Protein AF-G1UZX2-F1 (afdb_monomer)

Mean predicted aligned error: 2.8 Å

Nearest PDB structures (foldseek):
  3m1u-assembly1_A  TM=9.785E-01  e=1.182E-21  Nitratidesulfovibrio vulgaris str. Hildenborough
  3m1u-assembly1_B  TM=9.746E-01  e=3.487E-21  Nitratidesulfovibrio vulgaris str. Hildenborough
  6sqx-assembly2_B  TM=8.573E-01  e=2.284E-12  Photobacterium damselae subsp. piscicida
  6biq-assembly4_C  TM=6.825E-01  e=6.467E-03  Trichomonas vaginalis
  6biq-assembly5_D  TM=5.823E-01  e=1.222E-02  Trichomonas vaginalis

pLDDT: mean 96.1, std 5.42, range [56.53, 98.94]

Foldseek 3Di:
DDLVLLVVLLVVFFFFFADVVCNPVTHAFQRSVQVSCVVVVQHADRDQVRRCVVADKDFCPPPDLVRLFVCCQPVNDAQFKWWDFVPHIWGFHHDDPRFTKTWGQDQFFWFDPPPDIDGDGPRGIDIDTQFPCPPPPRHDPCRGNSVGTGIMGGRDDD

Secondary structure (DSSP, 8-state):
--HHHHHHHHHHHTTPBB-GGGGGG-B-HHHHHHHHHGGGT----SSHHHHHTSSEEEE-TT--HHHHHHHHHHH--TTSEEEEETTEEEEEEEEETTEEEEEEEEEEEEEE-SSSEEEEEEEEEEEEES-TTTTSTT--GGGSHHHH--EEEE----

Sequence (158 aa):
MTARAAAEIGNRMMGQPYGWGGYLFNRDCSLAMRDLFVPFGVWLPRNSSAQAKAWQFISFVKASPSGKESIIKDEGVPFATLLWLRG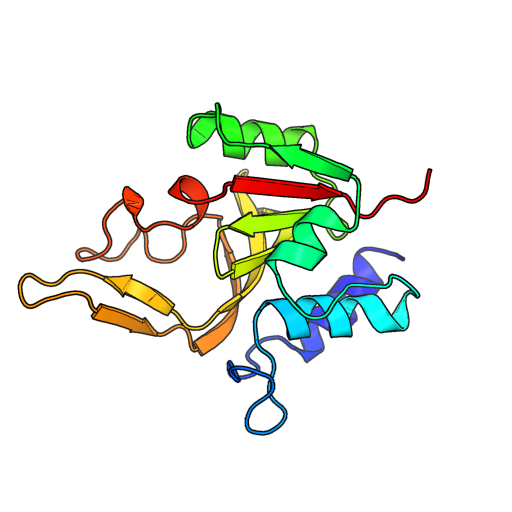HITLYIGTYKGEPVMFHNVWGVRTNDGNGEGRHIIGRAVVTSLQPGAELPNVRRENLILSRLQGMSILRYE

Structure (mmCIF, N/CA/C/O backbone):
data_AF-G1UZX2-F1
#
_entry.id   AF-G1UZX2-F1
#
loop_
_atom_site.group_PDB
_atom_site.id
_atom_site.type_symbol
_atom_site.label_atom_id
_atom_site.label_alt_id
_atom_site.label_comp_id
_atom_site.label_asym_id
_atom_site.label_entity_id
_atom_site.label_seq_id
_atom_site.pdbx_PDB_ins_code
_atom_site.Cartn_x
_atom_site.Cartn_y
_atom_site.Cartn_z
_atom_site.occupancy
_atom_site.B_iso_or_equiv
_atom_site.auth_seq_id
_atom_site.auth_comp_id
_atom_site.auth_asym_id
_atom_site.auth_atom_id
_atom_site.pdbx_PDB_model_num
ATOM 1 N N . MET A 1 1 ? -15.169 -13.720 0.623 1.00 87.62 1 MET A N 1
ATOM 2 C CA . MET A 1 1 ? -13.691 -13.625 0.553 1.00 87.62 1 MET A CA 1
ATOM 3 C C . MET A 1 1 ? -13.107 -14.003 1.907 1.00 87.62 1 MET A C 1
ATOM 5 O O . MET A 1 1 ? -13.618 -13.516 2.905 1.00 87.62 1 MET A O 1
ATOM 9 N N . THR A 1 2 ? -12.085 -14.862 1.968 1.00 94.31 2 THR A N 1
ATOM 10 C CA . THR A 1 2 ? -11.387 -15.206 3.226 1.00 94.31 2 THR A CA 1
ATOM 11 C C . THR A 1 2 ? -9.943 -14.710 3.187 1.00 94.31 2 THR A C 1
ATOM 13 O O . THR A 1 2 ? -9.351 -14.619 2.111 1.00 94.31 2 THR A O 1
ATOM 16 N N . ALA A 1 3 ? -9.353 -14.434 4.356 1.00 94.94 3 ALA A N 1
ATOM 17 C CA . ALA A 1 3 ? -7.953 -14.012 4.457 1.00 94.94 3 ALA A CA 1
ATOM 18 C C . ALA A 1 3 ? -6.987 -15.044 3.845 1.00 94.94 3 ALA A C 1
ATOM 20 O O . ALA A 1 3 ? -6.060 -14.674 3.132 1.00 94.94 3 ALA A O 1
ATOM 21 N N . ARG A 1 4 ? -7.245 -16.346 4.053 1.00 97.06 4 ARG A N 1
ATOM 22 C CA . ARG A 1 4 ? -6.453 -17.436 3.461 1.00 97.06 4 ARG A CA 1
ATOM 23 C C . ARG A 1 4 ? -6.459 -17.377 1.932 1.00 97.06 4 ARG A C 1
ATOM 25 O O . ARG A 1 4 ? -5.393 -17.387 1.332 1.00 97.06 4 ARG A O 1
ATOM 32 N N . ALA A 1 5 ? -7.636 -17.271 1.314 1.00 97.44 5 ALA A N 1
ATOM 33 C CA . ALA A 1 5 ? -7.739 -17.232 -0.143 1.00 97.44 5 ALA A CA 1
ATOM 34 C C . ALA A 1 5 ? -7.078 -15.970 -0.727 1.00 97.44 5 ALA A C 1
ATOM 36 O O . ALA A 1 5 ? -6.377 -16.040 -1.735 1.00 97.44 5 ALA A O 1
ATOM 37 N N . ALA A 1 6 ? -7.245 -14.814 -0.074 1.00 97.06 6 ALA A N 1
ATOM 38 C CA . ALA A 1 6 ? -6.573 -13.580 -0.482 1.00 97.06 6 ALA A CA 1
ATOM 39 C C . ALA A 1 6 ? -5.041 -13.693 -0.361 1.00 97.06 6 ALA A C 1
ATOM 41 O O . ALA A 1 6 ? -4.318 -13.257 -1.257 1.00 97.06 6 ALA A O 1
ATOM 42 N N . ALA A 1 7 ? -4.542 -14.331 0.703 1.00 97.62 7 ALA A N 1
ATOM 43 C CA . ALA A 1 7 ? -3.118 -14.601 0.885 1.00 97.62 7 ALA A CA 1
ATOM 44 C C . ALA A 1 7 ? -2.563 -15.566 -0.175 1.00 97.62 7 ALA A C 1
ATOM 46 O O . ALA A 1 7 ? -1.467 -15.341 -0.677 1.00 97.62 7 ALA A O 1
ATOM 47 N N . GLU A 1 8 ? -3.307 -16.605 -0.564 1.00 98.12 8 GLU A N 1
ATOM 48 C CA . GLU A 1 8 ? -2.895 -17.531 -1.629 1.00 98.12 8 GLU A CA 1
ATOM 49 C C . GLU A 1 8 ? -2.689 -16.811 -2.968 1.00 98.12 8 GLU A C 1
ATOM 51 O O . GLU A 1 8 ? -1.676 -17.033 -3.632 1.00 98.12 8 GLU A O 1
ATOM 56 N N . ILE A 1 9 ? -3.589 -15.892 -3.331 1.00 97.81 9 ILE A N 1
ATOM 57 C CA . ILE A 1 9 ? -3.438 -15.051 -4.528 1.00 97.81 9 ILE A CA 1
ATOM 58 C C . ILE A 1 9 ? -2.264 -14.079 -4.367 1.00 97.81 9 ILE A C 1
ATOM 60 O O . ILE A 1 9 ? -1.410 -13.991 -5.252 1.00 97.81 9 ILE A O 1
ATOM 64 N N . GLY A 1 10 ? -2.180 -13.377 -3.233 1.00 98.06 10 GLY A N 1
ATOM 65 C CA . GLY A 1 10 ? -1.089 -12.441 -2.946 1.00 98.06 10 GLY A CA 1
ATOM 66 C C . GLY A 1 10 ? 0.292 -13.104 -2.997 1.00 98.06 10 GLY A C 1
ATOM 67 O O . GLY A 1 10 ? 1.231 -12.538 -3.555 1.00 98.06 10 GLY A O 1
ATOM 68 N N . ASN A 1 11 ? 0.408 -14.346 -2.519 1.00 98.50 11 ASN A N 1
ATOM 69 C CA . ASN A 1 11 ? 1.640 -15.133 -2.575 1.00 98.50 11 ASN A CA 1
ATOM 70 C C . ASN A 1 11 ? 2.089 -15.422 -4.012 1.00 98.50 11 ASN A C 1
ATOM 72 O O . ASN A 1 11 ? 3.288 -15.440 -4.276 1.00 98.50 11 ASN A O 1
ATOM 76 N N . ARG A 1 12 ? 1.157 -15.591 -4.960 1.00 98.25 12 ARG A N 1
ATOM 77 C CA . ARG A 1 12 ? 1.493 -15.740 -6.390 1.00 98.25 12 ARG A CA 1
ATOM 78 C C . ARG A 1 12 ? 2.010 -14.447 -7.017 1.00 98.25 12 ARG A C 1
ATOM 80 O O . ARG A 1 12 ? 2.693 -14.505 -8.034 1.00 98.25 12 ARG A O 1
ATOM 87 N N . MET A 1 13 ? 1.684 -13.296 -6.433 1.00 98.44 13 MET A N 1
ATOM 88 C CA . MET A 1 13 ? 2.184 -11.992 -6.872 1.00 98.44 13 MET A CA 1
ATOM 89 C C . MET A 1 13 ? 3.499 -11.607 -6.190 1.00 98.44 13 MET A C 1
ATOM 91 O O . MET A 1 13 ? 4.186 -10.719 -6.685 1.00 98.44 13 MET A O 1
ATOM 95 N N . MET A 1 14 ? 3.844 -12.227 -5.058 1.00 98.69 14 MET A N 1
ATOM 96 C CA . MET A 1 14 ? 5.004 -11.851 -4.250 1.00 98.69 14 MET A CA 1
ATOM 97 C C . MET A 1 14 ? 6.297 -11.870 -5.071 1.00 98.69 14 MET A C 1
ATOM 99 O O . MET A 1 14 ? 6.571 -12.821 -5.797 1.00 98.69 14 MET A O 1
ATOM 103 N N . GLY A 1 15 ? 7.096 -10.808 -4.967 1.00 98.56 15 GLY A N 1
ATOM 104 C CA . GLY A 1 15 ? 8.333 -10.662 -5.732 1.00 98.56 15 GLY A CA 1
ATOM 105 C C . GLY A 1 15 ? 8.155 -10.291 -7.209 1.00 98.56 15 GLY A C 1
ATOM 106 O O . GLY A 1 15 ? 9.157 -9.971 -7.846 1.00 98.56 15 GLY A O 1
ATOM 107 N N . GLN A 1 16 ? 6.928 -10.258 -7.751 1.00 98.44 16 GLN A N 1
ATOM 108 C CA . GLN A 1 16 ? 6.684 -9.801 -9.123 1.00 98.44 16 GLN A CA 1
ATOM 109 C C . GLN A 1 16 ? 7.233 -8.376 -9.309 1.00 98.44 16 GLN A C 1
ATOM 111 O O . GLN A 1 16 ? 6.915 -7.512 -8.482 1.00 98.44 16 GLN A O 1
ATOM 116 N N . PRO A 1 17 ? 7.998 -8.102 -10.383 1.00 98.69 17 PRO A N 1
ATOM 117 C CA . PRO A 1 17 ? 8.507 -6.767 -10.662 1.00 98.69 17 PRO A CA 1
ATOM 118 C C . PRO A 1 17 ? 7.405 -5.706 -10.743 1.00 98.69 17 PRO A C 1
ATOM 120 O O . PRO A 1 17 ? 6.260 -5.974 -11.120 1.00 98.69 17 PRO A O 1
ATOM 123 N N . TYR A 1 18 ? 7.759 -4.474 -10.399 1.00 98.75 18 TYR A N 1
ATOM 124 C CA . TYR A 1 18 ? 6.890 -3.320 -10.587 1.00 98.75 18 TYR A CA 1
ATOM 125 C C . TYR A 1 18 ? 6.835 -2.946 -12.073 1.00 98.75 18 TYR A C 1
ATOM 127 O O . TYR A 1 18 ? 7.868 -2.695 -12.693 1.00 98.75 18 TYR A O 1
ATOM 135 N N . GLY A 1 19 ? 5.629 -2.855 -12.638 1.00 98.56 19 GLY A N 1
ATOM 136 C CA . GLY A 1 19 ? 5.394 -2.410 -14.014 1.00 98.56 19 GLY A CA 1
ATOM 137 C C . GLY A 1 19 ? 4.449 -1.222 -14.061 1.00 98.56 19 GLY A C 1
ATOM 138 O O . GLY A 1 19 ? 3.241 -1.392 -13.903 1.00 98.56 19 GLY A O 1
ATOM 139 N N . TRP A 1 20 ? 4.978 -0.021 -14.309 1.00 98.38 20 TRP A N 1
ATOM 140 C CA . TRP A 1 20 ? 4.161 1.191 -14.428 1.00 98.38 20 TRP A CA 1
ATOM 141 C C . TRP A 1 20 ? 3.079 1.016 -15.497 1.00 98.38 20 TRP A C 1
ATOM 143 O O . TRP A 1 20 ? 3.382 0.671 -16.637 1.00 98.38 20 TRP A O 1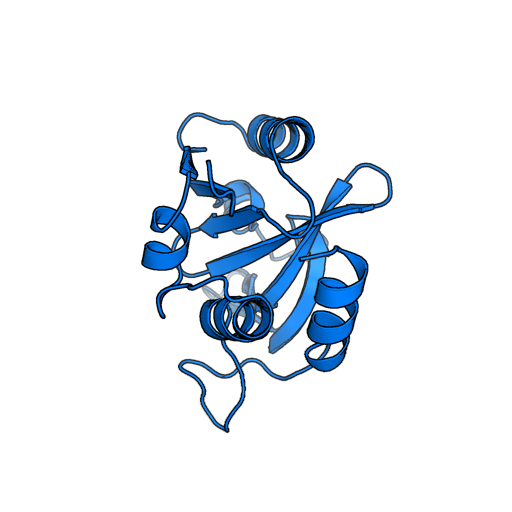
ATOM 153 N N . GLY A 1 21 ? 1.810 1.218 -15.136 1.00 97.94 21 GLY A N 1
ATOM 154 C CA . GLY A 1 21 ? 0.706 1.091 -16.087 1.00 97.94 21 GLY A CA 1
ATOM 155 C C . GLY A 1 21 ? 0.417 -0.342 -16.552 1.00 97.94 21 GLY A C 1
ATOM 156 O O . GLY A 1 21 ? -0.501 -0.522 -17.345 1.00 97.94 21 GLY A O 1
ATOM 157 N N . GLY A 1 22 ? 1.128 -1.354 -16.047 1.00 97.75 22 GLY A N 1
ATOM 158 C CA . GLY A 1 22 ? 1.076 -2.724 -16.569 1.00 97.75 22 GLY A CA 1
ATOM 159 C C . GLY A 1 22 ? 2.210 -3.076 -17.541 1.00 97.75 22 GLY A C 1
ATOM 160 O O . GLY A 1 22 ? 2.120 -4.074 -18.255 1.00 97.75 22 GLY A O 1
ATOM 161 N N . TYR A 1 23 ? 3.265 -2.253 -17.608 1.00 97.69 23 TYR A N 1
ATOM 162 C CA . TYR A 1 23 ? 4.403 -2.472 -18.505 1.00 97.69 23 TYR A CA 1
ATOM 163 C C . TYR A 1 23 ? 5.011 -3.876 -18.343 1.00 97.69 23 TYR A C 1
ATOM 165 O O . TYR A 1 23 ? 5.195 -4.352 -17.222 1.00 97.69 23 TYR A O 1
ATOM 173 N N . LEU A 1 24 ? 5.321 -4.533 -19.469 1.00 96.94 24 LEU A N 1
ATOM 174 C CA . LEU A 1 24 ? 5.801 -5.924 -19.538 1.00 96.94 24 LEU A CA 1
ATOM 175 C C . LEU A 1 24 ? 4.885 -6.940 -18.835 1.00 96.94 24 LEU A C 1
ATOM 177 O O . LEU A 1 24 ? 5.369 -7.910 -18.259 1.00 96.94 24 LEU A O 1
ATOM 181 N N . PHE A 1 25 ? 3.568 -6.705 -18.849 1.00 96.94 25 PHE A N 1
ATOM 182 C CA . PHE A 1 25 ? 2.571 -7.547 -18.171 1.00 96.94 25 PHE A CA 1
ATOM 183 C C . PHE A 1 25 ? 2.800 -7.686 -16.655 1.00 96.94 25 PHE A C 1
ATOM 185 O O . PHE A 1 25 ? 2.262 -8.584 -16.003 1.00 96.94 25 PHE A O 1
ATOM 192 N N . ASN A 1 26 ? 3.589 -6.779 -16.077 1.00 98.31 26 ASN A N 1
ATOM 193 C CA . ASN A 1 26 ? 3.751 -6.656 -14.638 1.00 98.31 26 ASN A CA 1
ATOM 194 C C . ASN A 1 26 ? 2.621 -5.813 -14.044 1.00 98.31 26 ASN A C 1
ATOM 196 O O . ASN A 1 26 ? 1.692 -5.399 -14.735 1.00 98.31 26 ASN A O 1
ATOM 200 N N . ARG A 1 27 ? 2.682 -5.558 -12.737 1.00 98.69 27 ARG A N 1
ATOM 201 C CA . ARG A 1 27 ? 1.664 -4.774 -12.032 1.00 98.69 27 ARG A CA 1
ATOM 202 C C . ARG A 1 27 ? 2.268 -3.531 -11.405 1.00 98.69 27 ARG A C 1
ATOM 204 O O . ARG A 1 27 ? 3.377 -3.568 -10.883 1.00 98.69 27 ARG A O 1
ATOM 211 N N . ASP A 1 28 ? 1.516 -2.439 -11.430 1.00 98.81 28 ASP A N 1
ATOM 212 C CA . ASP A 1 28 ? 1.737 -1.323 -10.513 1.00 98.81 28 ASP A CA 1
ATOM 213 C C . ASP A 1 28 ? 0.924 -1.520 -9.228 1.00 98.81 28 ASP A C 1
ATOM 215 O O . ASP A 1 28 ? 0.210 -2.512 -9.068 1.00 98.81 28 ASP A O 1
ATOM 219 N N . CYS A 1 29 ? 1.023 -0.563 -8.305 1.00 98.81 29 CYS A N 1
ATOM 220 C CA . CYS A 1 29 ? 0.344 -0.616 -7.012 1.00 98.81 29 CYS A CA 1
ATOM 221 C C . CYS A 1 29 ? -1.165 -0.886 -7.130 1.00 98.81 29 CYS A C 1
ATOM 223 O O . CYS A 1 29 ? -1.686 -1.801 -6.500 1.00 98.81 29 CYS A O 1
ATOM 225 N N . SER A 1 30 ? -1.860 -0.125 -7.973 1.00 98.81 30 SER A N 1
ATOM 226 C CA . SER A 1 30 ? -3.311 -0.207 -8.141 1.00 98.81 30 SER A CA 1
ATOM 227 C C . SER A 1 30 ? -3.751 -1.409 -8.972 1.00 98.81 30 SER A C 1
ATOM 229 O O . SER A 1 30 ? -4.794 -1.993 -8.675 1.00 98.81 30 SER A O 1
ATOM 231 N N . LEU A 1 31 ? -2.969 -1.816 -9.976 1.00 98.69 31 LEU A N 1
ATOM 232 C CA . LEU A 1 31 ? -3.264 -3.024 -10.745 1.00 98.69 31 LEU A CA 1
ATOM 233 C C . LEU A 1 31 ? -3.077 -4.288 -9.892 1.00 98.69 31 LEU A C 1
ATOM 235 O O . LEU A 1 31 ? -3.886 -5.202 -9.999 1.00 98.69 31 LEU A O 1
ATOM 239 N N . ALA A 1 32 ? -2.090 -4.307 -8.987 1.00 98.75 32 ALA A N 1
ATOM 240 C CA . ALA A 1 32 ? -1.931 -5.376 -7.999 1.00 98.75 32 ALA A CA 1
ATOM 241 C C . ALA A 1 32 ? -3.164 -5.516 -7.100 1.00 98.75 32 ALA A C 1
ATOM 243 O O . ALA A 1 32 ? -3.647 -6.628 -6.917 1.00 98.75 32 ALA A O 1
ATOM 244 N N . MET A 1 33 ? -3.713 -4.407 -6.590 1.00 98.69 33 MET A N 1
ATOM 245 C CA . MET A 1 33 ? -4.944 -4.465 -5.792 1.00 98.69 33 MET A CA 1
ATOM 246 C C . MET A 1 33 ? -6.120 -4.956 -6.635 1.00 98.69 33 MET A C 1
ATOM 248 O O . MET A 1 33 ? -6.807 -5.894 -6.247 1.00 98.69 33 MET A O 1
ATOM 252 N N . ARG A 1 34 ? -6.330 -4.365 -7.817 1.00 98.44 34 ARG A N 1
ATOM 253 C CA . ARG A 1 34 ? -7.445 -4.739 -8.694 1.00 98.44 34 ARG A CA 1
ATOM 254 C C . ARG A 1 34 ? -7.431 -6.233 -9.019 1.00 98.44 34 ARG A C 1
ATOM 256 O O . ARG A 1 34 ? -8.433 -6.899 -8.790 1.00 98.44 34 ARG A O 1
ATOM 263 N N . ASP A 1 35 ? -6.308 -6.762 -9.494 1.00 98.50 35 ASP A N 1
ATOM 264 C CA . ASP A 1 35 ? -6.205 -8.171 -9.888 1.00 98.50 35 ASP A CA 1
ATOM 265 C C . ASP A 1 35 ? -6.305 -9.130 -8.696 1.00 98.50 35 ASP A C 1
ATOM 267 O O . ASP A 1 35 ? -6.817 -10.236 -8.854 1.00 98.50 35 ASP A O 1
ATOM 271 N N . LEU A 1 36 ? -5.849 -8.721 -7.505 1.00 98.50 36 LEU A N 1
ATOM 272 C CA . LEU A 1 36 ? -5.973 -9.530 -6.290 1.00 98.50 36 LEU A CA 1
ATOM 273 C C . LEU A 1 36 ? -7.443 -9.723 -5.902 1.00 98.50 36 LEU A C 1
ATOM 275 O O . LEU A 1 36 ? -7.822 -10.804 -5.457 1.00 98.50 36 LEU A O 1
ATOM 279 N N . PHE A 1 37 ? -8.269 -8.691 -6.092 1.00 97.88 37 PHE A N 1
ATOM 280 C CA . PHE A 1 37 ? -9.674 -8.685 -5.682 1.00 97.88 37 PHE A CA 1
ATOM 281 C C . PHE A 1 37 ? -10.655 -9.222 -6.739 1.00 97.88 37 PHE A C 1
ATOM 283 O O . PHE A 1 37 ? -11.748 -9.667 -6.377 1.00 97.88 37 PHE A O 1
ATOM 290 N N . VAL A 1 38 ? -10.263 -9.258 -8.020 1.00 96.88 38 VAL A N 1
ATOM 291 C CA . VAL A 1 38 ? -11.099 -9.763 -9.129 1.00 96.88 38 VAL A CA 1
ATOM 292 C C . VAL A 1 38 ? -11.676 -11.166 -8.867 1.00 96.88 38 VAL A C 1
ATOM 294 O O . VAL A 1 38 ? -12.889 -11.320 -9.023 1.00 96.88 38 VAL A O 1
ATOM 297 N N . PRO A 1 39 ? -10.902 -12.177 -8.415 1.00 96.81 39 PRO A N 1
ATOM 298 C CA . PRO A 1 39 ? -11.433 -13.527 -8.185 1.00 96.81 39 PRO A CA 1
ATOM 299 C C . PRO A 1 39 ? -12.492 -13.615 -7.080 1.00 96.81 39 PRO A C 1
ATOM 301 O O . PRO A 1 39 ? -13.201 -14.613 -6.986 1.00 96.81 39 PRO A O 1
ATOM 304 N N . PHE A 1 40 ? -12.619 -12.580 -6.247 1.00 95.88 40 PHE A N 1
ATOM 305 C CA . PHE A 1 40 ? -13.620 -12.503 -5.183 1.00 95.88 40 PHE A CA 1
ATOM 306 C C . PHE A 1 40 ? -14.861 -11.696 -5.572 1.00 95.88 40 PHE A C 1
ATOM 308 O O . PHE A 1 40 ? -15.717 -11.472 -4.718 1.00 95.88 40 PHE A O 1
ATOM 315 N N . GLY A 1 41 ? -14.952 -11.223 -6.820 1.00 95.50 41 GLY A N 1
ATOM 316 C CA . GLY A 1 41 ? -16.051 -10.366 -7.270 1.00 95.50 41 GLY A CA 1
ATOM 317 C C . GLY A 1 41 ? -16.036 -8.967 -6.644 1.00 95.50 41 GLY A C 1
ATOM 318 O O . GLY A 1 41 ? -17.048 -8.272 -6.671 1.00 95.50 41 GLY A O 1
ATOM 319 N N . VAL A 1 42 ? -14.908 -8.539 -6.067 1.00 96.00 42 VAL A N 1
ATOM 320 C CA . VAL A 1 42 ? -14.752 -7.191 -5.508 1.00 96.00 42 VAL A CA 1
ATOM 321 C C . VAL A 1 42 ? -14.171 -6.291 -6.589 1.00 96.00 42 VAL A C 1
ATOM 323 O O . VAL A 1 42 ? -13.011 -6.420 -6.987 1.00 96.00 42 VAL A O 1
ATOM 326 N N . TRP A 1 43 ? -14.999 -5.383 -7.098 1.00 95.62 43 TRP A N 1
ATOM 327 C CA . TRP 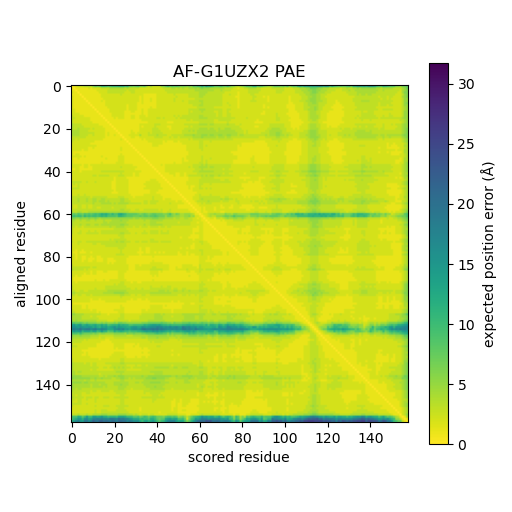A 1 43 ? -14.591 -4.473 -8.158 1.00 95.62 43 TRP A CA 1
ATOM 328 C C . TRP A 1 43 ? -13.785 -3.290 -7.608 1.00 95.62 43 TRP A C 1
ATOM 330 O O . TRP A 1 43 ? -14.167 -2.645 -6.632 1.00 95.62 43 TRP A O 1
ATOM 340 N N . LEU A 1 44 ? -12.674 -2.980 -8.280 1.00 98.12 44 LEU A N 1
ATOM 341 C CA . LEU A 1 44 ? -11.847 -1.809 -8.009 1.00 98.12 44 LEU A CA 1
ATOM 342 C C . LEU A 1 44 ? -11.553 -1.049 -9.313 1.00 98.12 44 LEU A C 1
ATOM 344 O O . LEU A 1 44 ? -11.154 -1.663 -10.313 1.00 98.12 44 LEU A O 1
ATOM 348 N N . PRO A 1 45 ? -11.677 0.293 -9.326 1.00 98.00 45 PRO A N 1
ATOM 349 C CA . PRO A 1 45 ? -11.293 1.099 -10.480 1.00 98.00 45 PRO A CA 1
ATOM 350 C C . PRO A 1 45 ? -9.777 1.026 -10.729 1.00 98.00 45 PRO A C 1
ATOM 352 O O . PRO A 1 45 ? -9.002 0.551 -9.902 1.00 98.00 45 PRO A O 1
ATOM 355 N N . ARG A 1 46 ? -9.318 1.487 -11.898 1.00 98.25 46 ARG A N 1
ATOM 356 C CA . ARG A 1 46 ? -7.916 1.305 -12.322 1.00 98.25 46 ARG A CA 1
ATOM 357 C C . ARG A 1 46 ? -6.890 2.082 -11.489 1.00 98.25 46 ARG A C 1
ATOM 359 O O . ARG A 1 46 ? -5.776 1.596 -11.327 1.00 98.25 46 ARG A O 1
ATOM 366 N N . ASN A 1 47 ? -7.237 3.278 -11.018 1.00 98.50 47 ASN A N 1
ATOM 367 C CA . ASN A 1 47 ? -6.286 4.227 -10.433 1.00 98.50 47 ASN A CA 1
ATOM 368 C C . ASN A 1 47 ? -6.400 4.275 -8.907 1.00 98.50 47 ASN A C 1
ATOM 370 O O . ASN A 1 47 ? -7.506 4.268 -8.371 1.00 98.50 47 ASN A O 1
ATOM 374 N N . SER A 1 48 ? -5.267 4.410 -8.211 1.00 98.44 48 SER A N 1
ATOM 375 C CA . SER A 1 48 ? -5.190 4.393 -6.739 1.00 98.44 48 SER A CA 1
ATOM 376 C C . SER A 1 48 ? -6.116 5.402 -6.050 1.00 98.44 48 SER A C 1
ATOM 378 O O . SER A 1 48 ? -6.792 5.057 -5.088 1.00 98.44 48 SER A O 1
ATOM 380 N N . SER A 1 49 ? -6.205 6.635 -6.555 1.00 98.12 49 SER A N 1
ATOM 381 C CA . SER A 1 49 ? -7.100 7.661 -5.997 1.00 98.12 49 SER A CA 1
ATOM 382 C C . SER A 1 49 ? -8.581 7.318 -6.144 1.00 98.12 49 SER A C 1
ATOM 384 O O . SER A 1 49 ? -9.374 7.670 -5.276 1.00 98.12 49 SER A O 1
ATOM 386 N N . ALA A 1 50 ? -8.956 6.640 -7.230 1.00 98.31 50 ALA A N 1
ATOM 387 C CA . ALA A 1 50 ? -10.316 6.164 -7.433 1.00 98.31 50 ALA A CA 1
ATOM 388 C C . ALA A 1 50 ? -10.597 4.947 -6.544 1.00 98.31 50 ALA A C 1
ATOM 390 O O . ALA A 1 50 ? -11.668 4.874 -5.958 1.00 98.31 50 ALA A O 1
ATOM 391 N N . GLN A 1 51 ? -9.629 4.035 -6.380 1.00 98.50 51 GLN A N 1
ATOM 392 C CA . GLN A 1 51 ? -9.768 2.870 -5.497 1.00 98.50 51 GLN A CA 1
ATOM 393 C C . GLN A 1 51 ? -10.003 3.292 -4.048 1.00 98.50 51 GLN A C 1
ATOM 395 O O . GLN A 1 51 ? -10.901 2.769 -3.402 1.00 98.50 51 GLN A O 1
ATOM 400 N N . ALA A 1 52 ? -9.261 4.295 -3.571 1.00 97.81 52 ALA A N 1
ATOM 401 C CA . ALA A 1 52 ? -9.432 4.836 -2.226 1.00 97.81 52 ALA A CA 1
ATOM 402 C C . ALA A 1 52 ? -10.845 5.392 -1.966 1.00 97.81 52 ALA A C 1
ATOM 404 O O . ALA A 1 52 ? -11.308 5.386 -0.833 1.00 97.81 52 ALA A O 1
ATOM 405 N N . LYS A 1 53 ? -11.530 5.873 -3.008 1.00 96.50 53 LYS A N 1
ATOM 406 C CA . LYS A 1 53 ? -12.867 6.480 -2.919 1.00 96.50 53 LYS A CA 1
ATOM 407 C C . LYS A 1 53 ? -13.994 5.541 -3.349 1.00 96.50 53 LYS A C 1
ATOM 409 O O . LYS A 1 53 ? -15.144 5.959 -3.352 1.00 96.50 53 LYS A O 1
ATOM 414 N N . ALA A 1 54 ? -13.671 4.319 -3.771 1.00 95.44 54 ALA A N 1
ATOM 415 C CA . ALA A 1 54 ? -14.657 3.383 -4.304 1.00 95.44 54 ALA A CA 1
ATOM 416 C C . ALA A 1 54 ? -15.527 2.750 -3.207 1.00 95.44 54 ALA A C 1
ATOM 418 O O . ALA A 1 54 ? -16.602 2.248 -3.508 1.00 95.44 54 ALA A O 1
ATOM 419 N N . TRP A 1 55 ? -15.056 2.789 -1.959 1.00 95.25 55 TRP A N 1
ATOM 420 C CA . TRP A 1 55 ? -15.707 2.209 -0.786 1.00 95.25 55 TRP A CA 1
ATOM 421 C C . TRP A 1 55 ? -15.674 3.196 0.388 1.00 95.25 55 TRP A C 1
ATOM 423 O O . TRP A 1 55 ? -15.287 4.356 0.213 1.00 95.25 55 TRP A O 1
ATOM 433 N N . GLN A 1 56 ? -16.053 2.750 1.589 1.00 95.31 56 GLN A N 1
ATOM 434 C CA . GLN A 1 56 ? -16.065 3.584 2.792 1.00 95.31 56 GLN A CA 1
ATOM 435 C C . GLN A 1 56 ? -14.672 4.170 3.068 1.00 95.31 56 GLN A C 1
ATOM 437 O O . GLN A 1 56 ? -13.750 3.452 3.458 1.00 95.31 56 GLN A O 1
ATOM 442 N N . PHE A 1 57 ? -14.522 5.480 2.863 1.00 97.00 57 PHE A N 1
ATOM 443 C CA . PHE A 1 57 ? -13.256 6.188 3.023 1.00 97.00 57 PHE A CA 1
ATOM 444 C C . PHE A 1 57 ? -13.152 6.867 4.390 1.00 97.00 57 PHE A C 1
ATOM 446 O O . PHE A 1 57 ? -14.017 7.657 4.769 1.00 97.00 57 PHE A O 1
ATOM 453 N N . ILE A 1 58 ? -12.044 6.622 5.085 1.00 96.94 58 ILE A N 1
ATOM 454 C CA . ILE A 1 58 ? -11.705 7.230 6.373 1.00 96.94 58 ILE A CA 1
ATOM 455 C C . ILE A 1 58 ? -10.471 8.109 6.175 1.00 96.94 58 ILE A C 1
ATOM 457 O O . ILE A 1 58 ? -9.405 7.638 5.778 1.00 96.94 58 ILE A O 1
ATOM 461 N N . SER A 1 59 ? -10.629 9.411 6.410 1.00 97.19 59 SER A N 1
ATOM 462 C CA . SER A 1 59 ? -9.585 10.413 6.175 1.00 97.19 59 SER A CA 1
ATOM 463 C C . SER A 1 59 ? -8.594 10.498 7.333 1.00 97.19 59 SER A C 1
ATOM 465 O O . SER A 1 59 ? -8.984 10.577 8.494 1.00 97.19 59 SER A O 1
ATOM 467 N N . PHE A 1 60 ? -7.305 10.599 7.008 1.00 96.94 60 PHE A N 1
ATOM 468 C CA . PHE A 1 60 ? -6.215 10.794 7.970 1.00 96.94 60 PHE A CA 1
ATOM 469 C C . PHE A 1 60 ? -5.681 12.229 8.012 1.00 96.94 60 PHE A C 1
ATOM 471 O O . PHE A 1 60 ? -4.680 12.488 8.677 1.00 96.94 60 PHE A O 1
ATOM 478 N N . VAL A 1 61 ? -6.304 13.175 7.300 1.00 86.31 61 VAL A N 1
ATOM 479 C CA . VAL A 1 61 ? -5.766 14.541 7.121 1.00 86.31 61 VAL A CA 1
ATOM 480 C C . VAL A 1 61 ? -5.496 15.262 8.450 1.00 86.31 61 VAL A C 1
ATOM 482 O O . VAL A 1 61 ? -4.588 16.084 8.518 1.00 86.31 61 VAL A O 1
ATOM 485 N N . LYS A 1 62 ? -6.241 14.937 9.512 1.00 89.44 62 LYS A N 1
ATOM 486 C CA . LYS A 1 62 ? -6.090 15.544 10.846 1.00 89.44 62 LYS A CA 1
ATOM 487 C C . LYS A 1 62 ? -5.319 14.671 11.849 1.00 89.44 62 LYS A C 1
ATOM 489 O O . LYS A 1 62 ? -5.198 15.058 13.005 1.00 89.44 62 LYS A O 1
ATOM 494 N N . ALA A 1 63 ? -4.822 13.506 11.435 1.00 94.62 63 ALA A N 1
ATOM 495 C CA . ALA A 1 63 ? -4.171 12.548 12.323 1.00 94.62 63 ALA A CA 1
ATOM 496 C C . ALA A 1 63 ? -2.640 12.692 12.300 1.00 94.62 63 ALA A C 1
ATOM 498 O O . ALA A 1 63 ? -2.020 12.800 1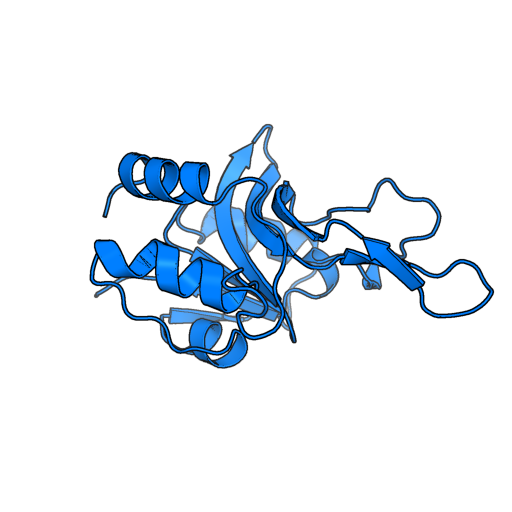1.237 1.00 94.62 63 ALA A O 1
ATOM 499 N N . SER A 1 64 ? -2.021 12.630 13.482 1.00 96.12 64 SER A N 1
ATOM 500 C CA . SER A 1 64 ? -0.572 12.436 13.620 1.00 96.12 64 SER A CA 1
ATOM 501 C C . SER A 1 64 ? -0.159 11.055 13.082 1.00 96.12 64 SER A C 1
ATOM 503 O O . SER A 1 64 ? -1.010 10.174 12.973 1.00 96.12 64 SER A O 1
ATOM 505 N N . PRO A 1 65 ? 1.127 10.806 12.771 1.00 94.25 65 PRO A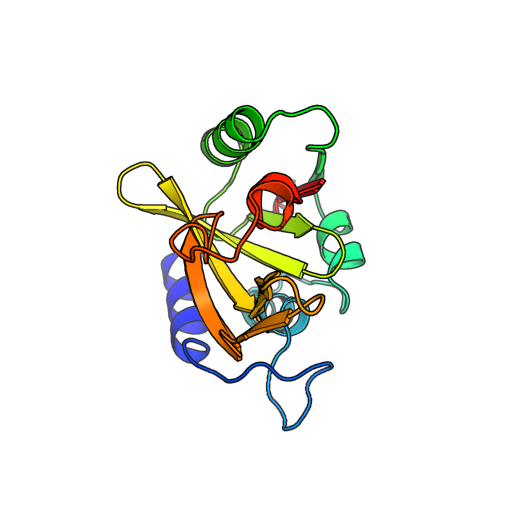 N 1
ATOM 506 C CA . PRO A 1 65 ? 1.586 9.479 12.350 1.00 94.25 65 PRO A CA 1
ATOM 507 C C . PRO A 1 65 ? 1.166 8.346 13.301 1.00 94.25 65 PRO A C 1
ATOM 509 O O . PRO A 1 65 ? 0.613 7.353 12.842 1.00 94.25 65 PRO A O 1
ATOM 512 N N . SER A 1 66 ? 1.324 8.528 14.615 1.00 94.69 66 SER A N 1
ATOM 513 C CA . SER A 1 66 ? 0.862 7.553 15.613 1.00 94.69 66 SER A CA 1
ATOM 514 C C . SER A 1 66 ? -0.661 7.413 15.630 1.00 94.69 66 SER A C 1
ATOM 516 O O . SER A 1 66 ? -1.175 6.304 15.709 1.00 94.69 66 SER A O 1
ATOM 518 N N . GLY A 1 67 ? -1.398 8.517 15.473 1.00 97.38 67 GLY A N 1
ATOM 519 C CA . GLY A 1 67 ? -2.855 8.485 15.351 1.00 97.38 67 GLY A CA 1
ATOM 520 C C . GLY A 1 67 ? -3.322 7.687 14.132 1.00 97.38 67 GLY A C 1
ATOM 521 O O . GLY A 1 67 ? -4.285 6.935 14.230 1.00 97.38 67 GLY A O 1
ATOM 522 N N . LYS A 1 68 ? -2.615 7.784 12.999 1.00 98.00 68 LYS A N 1
ATOM 523 C CA . LYS A 1 68 ? -2.901 6.969 11.806 1.00 98.00 68 LYS A CA 1
ATOM 524 C C . LYS A 1 68 ? -2.685 5.483 12.076 1.00 98.00 68 LYS A C 1
ATOM 526 O O . LYS A 1 68 ? -3.510 4.677 11.666 1.00 98.00 68 LYS A O 1
ATOM 531 N N . GLU A 1 69 ? -1.598 5.118 12.757 1.00 97.25 69 GLU A N 1
ATOM 532 C CA . GLU A 1 69 ? -1.341 3.725 13.142 1.00 97.25 69 GLU A CA 1
ATOM 533 C C . GLU A 1 69 ? -2.435 3.176 14.058 1.00 97.25 69 GLU A C 1
ATOM 535 O O . GLU A 1 69 ? -2.875 2.048 13.841 1.00 97.25 69 GLU A O 1
ATOM 540 N N . SER A 1 70 ? -2.891 3.959 15.042 1.00 97.00 70 SER A N 1
ATOM 541 C CA . SER A 1 70 ? -4.010 3.573 15.911 1.00 97.00 70 SER A CA 1
ATOM 542 C C . SER A 1 70 ? -5.295 3.373 15.113 1.00 97.00 70 SER A C 1
ATOM 544 O O . SER A 1 70 ? -5.862 2.291 15.166 1.00 97.00 70 SER A O 1
ATOM 546 N N . ILE A 1 71 ? -5.689 4.338 14.272 1.00 97.88 71 ILE A N 1
ATOM 547 C CA . ILE A 1 71 ? -6.901 4.217 13.441 1.00 97.88 71 ILE A CA 1
ATOM 548 C C . ILE A 1 71 ? -6.844 2.964 12.551 1.00 97.88 71 ILE A C 1
ATOM 550 O O . ILE A 1 71 ? -7.823 2.232 12.441 1.00 97.88 71 ILE A O 1
ATOM 554 N N . ILE A 1 72 ? -5.693 2.670 11.936 1.00 98.38 72 ILE A N 1
ATOM 555 C CA . ILE A 1 72 ? -5.526 1.462 11.110 1.00 98.38 72 ILE A CA 1
ATOM 556 C C . ILE A 1 72 ? -5.678 0.185 11.945 1.00 98.38 72 ILE A C 1
ATOM 558 O O . ILE A 1 72 ? -6.245 -0.786 11.451 1.00 98.38 72 ILE A O 1
ATOM 562 N N . LYS A 1 73 ? -5.168 0.159 13.182 1.00 97.56 73 LYS A N 1
ATOM 563 C CA . LYS A 1 73 ? -5.282 -1.005 14.077 1.00 97.56 73 LYS A CA 1
ATOM 564 C C . LYS A 1 73 ? -6.704 -1.197 14.604 1.00 97.56 73 LYS A C 1
ATOM 566 O O . LYS A 1 73 ? -7.148 -2.337 14.696 1.00 97.56 73 LYS A O 1
ATOM 571 N N . ASP A 1 74 ? -7.386 -0.104 14.923 1.00 96.56 74 ASP A N 1
ATOM 572 C CA . ASP A 1 74 ? -8.683 -0.129 15.600 1.00 96.56 74 ASP A CA 1
ATOM 573 C C . ASP A 1 74 ? -9.844 -0.319 14.613 1.00 96.56 74 ASP A C 1
ATOM 575 O O . ASP A 1 74 ? -10.792 -1.053 14.890 1.00 96.56 74 ASP A O 1
ATOM 579 N N . GLU A 1 75 ? -9.764 0.313 13.440 1.00 96.62 75 GLU A N 1
ATOM 580 C CA . GLU A 1 75 ? -10.852 0.332 12.454 1.00 96.62 75 GLU A CA 1
ATOM 581 C C . GLU A 1 75 ? -10.523 -0.460 11.175 1.00 96.62 75 GLU A C 1
ATOM 583 O O . GLU A 1 75 ? -11.421 -0.824 10.409 1.00 96.62 75 GLU A O 1
ATOM 588 N N . GLY A 1 76 ? -9.242 -0.742 10.918 1.00 97.19 76 GLY A N 1
ATOM 589 C CA . GLY A 1 76 ? -8.808 -1.484 9.739 1.00 97.19 76 GLY A CA 1
ATOM 590 C C . GLY A 1 76 ? -9.194 -2.962 9.798 1.00 97.19 76 GLY A C 1
ATOM 591 O O . GLY A 1 76 ? -9.041 -3.646 10.807 1.00 97.19 76 GLY A O 1
ATOM 592 N N . VAL A 1 77 ? -9.643 -3.492 8.664 1.00 96.94 77 VAL A N 1
ATOM 593 C CA . VAL A 1 77 ? -10.002 -4.901 8.497 1.00 96.94 77 VAL A CA 1
ATOM 594 C C . VAL A 1 77 ? -8.903 -5.591 7.688 1.00 96.94 77 VAL A C 1
ATOM 596 O O . VAL A 1 77 ? -8.736 -5.284 6.501 1.00 96.94 77 VAL A O 1
ATOM 599 N N . PRO A 1 78 ? -8.143 -6.533 8.278 1.00 97.69 78 PRO A N 1
ATOM 600 C CA . PRO A 1 78 ? -7.113 -7.268 7.553 1.00 97.69 78 PRO A CA 1
ATOM 601 C C . PRO A 1 78 ? -7.670 -7.906 6.275 1.00 97.69 78 PRO A C 1
ATOM 603 O O . PRO A 1 78 ? -8.736 -8.521 6.296 1.00 97.69 78 PRO A O 1
ATOM 606 N N . PHE A 1 79 ? -6.942 -7.767 5.165 1.00 97.69 79 PHE A N 1
ATOM 607 C CA . PHE A 1 79 ? -7.321 -8.238 3.824 1.00 97.69 79 PHE A CA 1
ATOM 608 C C . PHE A 1 79 ? -8.553 -7.557 3.201 1.00 97.69 79 PHE A C 1
ATOM 610 O O . PHE A 1 79 ? -8.953 -7.931 2.101 1.00 97.69 79 PHE A O 1
ATOM 617 N N . ALA A 1 80 ? -9.120 -6.533 3.842 1.00 97.12 80 ALA A N 1
ATOM 618 C CA . ALA A 1 80 ? -10.265 -5.780 3.328 1.00 97.12 80 ALA A CA 1
ATOM 619 C C . ALA A 1 80 ? -10.132 -4.261 3.529 1.00 97.12 80 ALA A C 1
ATOM 621 O O . ALA A 1 80 ? -11.116 -3.535 3.425 1.00 97.12 80 ALA A O 1
ATOM 622 N N . THR A 1 81 ? -8.927 -3.754 3.795 1.00 98.44 81 THR A N 1
ATOM 623 C CA . THR A 1 81 ? -8.678 -2.315 3.931 1.00 98.44 81 THR A CA 1
ATOM 624 C C . THR A 1 81 ? -7.531 -1.882 3.035 1.00 98.44 81 THR A C 1
ATOM 626 O O . THR A 1 81 ? -6.415 -2.386 3.147 1.00 98.44 81 THR A O 1
ATOM 629 N N . LEU A 1 82 ? -7.798 -0.925 2.149 1.00 98.81 82 LEU A N 1
ATOM 630 C CA . LEU A 1 82 ? -6.782 -0.286 1.324 1.00 98.81 82 LEU A CA 1
ATOM 631 C C . LEU A 1 82 ? -6.220 0.938 2.045 1.00 98.81 82 LEU A C 1
ATOM 633 O O . LEU A 1 82 ? -6.994 1.775 2.502 1.00 98.81 82 LEU A O 1
ATOM 637 N N . LEU A 1 83 ? -4.897 1.091 2.110 1.00 98.88 83 LEU A N 1
ATOM 638 C CA . LEU A 1 83 ? -4.250 2.296 2.642 1.00 98.88 83 LEU A CA 1
ATOM 639 C C . LEU A 1 83 ? -3.757 3.155 1.484 1.00 98.88 83 LEU A C 1
ATOM 641 O O . LEU A 1 83 ? -3.094 2.658 0.570 1.00 98.88 83 LEU A O 1
ATOM 645 N N . TRP A 1 84 ? -4.070 4.448 1.511 1.00 98.75 84 TRP A N 1
ATOM 646 C CA . TRP A 1 84 ? -3.853 5.322 0.365 1.00 98.75 84 TRP A CA 1
ATOM 647 C C . TRP A 1 84 ? -3.039 6.571 0.701 1.00 98.75 84 TRP A C 1
ATOM 649 O O . TRP A 1 84 ? -3.251 7.254 1.706 1.00 98.75 84 TRP A O 1
ATOM 659 N N . LEU A 1 85 ? -2.138 6.907 -0.220 1.00 98.19 85 LEU A N 1
ATOM 660 C CA . LEU A 1 85 ? -1.504 8.213 -0.338 1.00 98.19 85 LEU A CA 1
ATOM 661 C C . LEU A 1 85 ? -1.488 8.640 -1.806 1.00 98.19 85 LEU A C 1
ATOM 663 O O . LEU A 1 85 ? -1.578 7.818 -2.721 1.00 98.19 85 LEU A O 1
ATOM 667 N N . ARG A 1 86 ? -1.286 9.932 -2.070 1.00 97.38 86 ARG A N 1
ATOM 668 C CA . ARG A 1 86 ? -1.141 10.414 -3.448 1.00 97.38 86 ARG A CA 1
ATOM 669 C C . ARG A 1 86 ? -0.015 9.664 -4.179 1.00 97.38 86 ARG A C 1
ATOM 671 O O . ARG A 1 86 ? 1.163 9.821 -3.856 1.00 97.38 86 ARG A O 1
ATOM 678 N N . GLY A 1 87 ? -0.409 8.892 -5.193 1.00 97.31 87 GLY A N 1
ATOM 679 C CA . GLY A 1 87 ? 0.481 8.124 -6.067 1.00 97.31 87 GLY A CA 1
ATOM 680 C C . GLY A 1 87 ? 0.736 6.672 -5.651 1.00 97.31 87 GLY A C 1
ATOM 681 O O . GLY A 1 87 ? 1.454 5.991 -6.373 1.00 97.31 87 GLY A O 1
ATOM 682 N N . HIS A 1 88 ? 0.171 6.179 -4.540 1.00 98.69 88 HIS A N 1
ATOM 683 C CA . HIS A 1 88 ? 0.393 4.796 -4.097 1.00 98.69 88 HIS A CA 1
ATOM 684 C C . HIS A 1 88 ? -0.786 4.247 -3.281 1.00 98.69 88 HIS A C 1
ATOM 686 O O . HIS A 1 88 ? -1.472 4.993 -2.583 1.00 98.69 88 HIS A O 1
ATOM 692 N N . ILE A 1 89 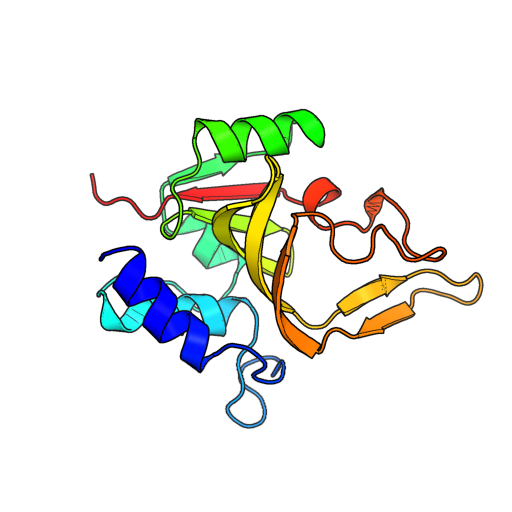? -1.027 2.942 -3.373 1.00 98.88 89 ILE A N 1
ATOM 693 C CA . ILE A 1 89 ? -2.067 2.243 -2.609 1.00 98.88 89 ILE A CA 1
ATOM 694 C C . ILE A 1 89 ? -1.563 0.869 -2.171 1.00 98.88 89 ILE A C 1
ATOM 696 O O . ILE A 1 89 ? -0.765 0.246 -2.879 1.00 98.88 89 ILE A O 1
ATOM 700 N N . THR A 1 90 ? -1.987 0.427 -0.993 1.00 98.94 90 THR A N 1
ATOM 701 C CA . THR A 1 90 ? -1.565 -0.840 -0.383 1.00 98.94 90 THR A CA 1
ATOM 702 C C . THR A 1 90 ? -2.760 -1.571 0.214 1.00 98.94 90 THR A C 1
ATOM 704 O O . THR A 1 90 ? -3.810 -0.964 0.420 1.00 98.94 90 THR A O 1
ATOM 707 N N . LEU A 1 91 ? -2.599 -2.860 0.503 1.00 98.88 91 LEU A N 1
ATOM 708 C CA . LEU A 1 91 ? -3.564 -3.669 1.239 1.00 98.88 91 LEU A CA 1
ATOM 709 C C . LEU A 1 91 ? -3.068 -3.868 2.669 1.00 98.88 91 LEU A C 1
ATOM 711 O O . LEU A 1 91 ? -2.012 -4.465 2.866 1.00 98.88 91 LEU A O 1
ATOM 715 N N . TYR A 1 92 ? -3.831 -3.417 3.660 1.00 98.81 92 TYR A N 1
ATOM 716 C CA . TYR A 1 92 ? -3.603 -3.762 5.060 1.00 98.81 92 TYR A CA 1
ATOM 717 C C . TYR A 1 92 ? -3.884 -5.254 5.281 1.00 98.81 92 TYR A C 1
ATOM 719 O O . TYR A 1 92 ? -4.962 -5.743 4.938 1.00 98.81 92 TYR A O 1
ATOM 727 N N . ILE A 1 93 ? -2.922 -5.984 5.850 1.00 98.31 93 ILE A N 1
ATOM 728 C CA . ILE A 1 93 ? -3.020 -7.444 6.057 1.00 98.31 93 ILE A CA 1
ATOM 729 C C . ILE A 1 93 ? -2.933 -7.849 7.535 1.00 98.31 93 ILE A C 1
ATOM 731 O O . ILE A 1 93 ? -2.714 -9.017 7.844 1.00 98.31 93 ILE A O 1
ATOM 735 N N . GLY A 1 94 ? -3.138 -6.898 8.450 1.00 98.12 94 GLY A N 1
ATOM 736 C CA . GLY A 1 94 ? -3.108 -7.126 9.894 1.00 98.12 94 GLY A CA 1
ATOM 737 C C . GLY A 1 94 ? -1.843 -6.597 10.555 1.00 98.12 94 GLY A C 1
ATOM 738 O O . GLY A 1 94 ? -1.189 -5.683 10.049 1.00 98.12 94 GLY A O 1
ATOM 739 N N . THR A 1 95 ? -1.512 -7.156 11.716 1.00 98.25 95 THR A N 1
ATOM 740 C CA . THR A 1 95 ? -0.339 -6.759 12.495 1.00 98.25 95 THR A CA 1
ATOM 741 C C . THR A 1 95 ? 0.681 -7.886 12.585 1.00 98.25 95 THR A C 1
ATOM 743 O O . THR A 1 95 ? 0.344 -9.069 12.619 1.00 98.25 95 THR A O 1
ATOM 746 N N . TYR A 1 96 ? 1.953 -7.512 12.644 1.00 97.69 96 TYR A N 1
ATOM 747 C CA . TYR A 1 96 ? 3.057 -8.418 12.918 1.00 97.69 96 TYR A CA 1
ATOM 748 C C . TYR A 1 96 ? 3.957 -7.781 13.970 1.00 97.69 96 TYR A C 1
ATOM 750 O O . TYR A 1 96 ? 4.402 -6.649 13.803 1.00 97.69 96 TYR A O 1
ATOM 758 N N . LYS A 1 97 ? 4.191 -8.492 15.080 1.00 96.44 97 LYS A N 1
ATOM 759 C CA . LYS A 1 97 ? 4.915 -7.965 16.254 1.00 96.44 97 LYS A CA 1
ATOM 760 C C . LYS A 1 97 ? 4.357 -6.619 16.760 1.00 96.44 97 LYS A C 1
ATOM 762 O O . LYS A 1 97 ? 5.115 -5.747 17.159 1.00 96.44 97 LYS A O 1
ATOM 767 N N . GLY A 1 98 ? 3.031 -6.456 16.724 1.00 95.31 98 GLY A N 1
ATOM 768 C CA . GLY A 1 98 ? 2.337 -5.239 17.170 1.00 95.31 98 GLY A CA 1
ATOM 769 C C . GLY A 1 98 ? 2.243 -4.115 16.129 1.00 95.31 98 GLY A C 1
ATOM 770 O O . GLY A 1 98 ? 1.494 -3.158 16.338 1.00 95.31 98 GLY A O 1
ATOM 771 N N . GLU A 1 99 ? 2.921 -4.252 14.986 1.00 96.12 99 GLU A N 1
ATOM 772 C CA . GLU A 1 99 ? 2.975 -3.220 13.950 1.00 96.12 99 GLU A CA 1
ATOM 773 C C . GLU A 1 99 ? 2.068 -3.538 12.756 1.00 96.12 99 GLU A C 1
ATOM 775 O O . GLU A 1 99 ? 2.067 -4.683 12.290 1.00 96.12 99 GLU A O 1
ATOM 780 N N . PRO A 1 100 ? 1.310 -2.562 12.216 1.00 98.31 100 PRO A N 1
ATOM 781 C CA . PRO A 1 100 ? 0.554 -2.745 10.983 1.00 98.31 100 PRO A CA 1
ATOM 782 C C . PRO A 1 100 ? 1.470 -3.099 9.812 1.00 98.31 100 PRO A C 1
ATOM 784 O O . PRO A 1 100 ? 2.479 -2.434 9.561 1.00 98.31 100 PRO A O 1
ATOM 787 N N . VAL A 1 101 ? 1.075 -4.116 9.055 1.00 98.69 101 VAL A N 1
ATOM 788 C CA . VAL A 1 101 ? 1.777 -4.547 7.847 1.00 98.69 101 VAL A CA 1
ATOM 789 C C . VAL A 1 101 ? 0.866 -4.486 6.632 1.00 98.69 101 VAL A C 1
ATOM 791 O O . VAL A 1 101 ? -0.360 -4.621 6.724 1.00 98.69 101 VAL A O 1
ATOM 794 N N . MET A 1 102 ? 1.478 -4.266 5.474 1.00 98.75 102 MET A N 1
ATOM 795 C CA . MET A 1 102 ? 0.765 -4.078 4.222 1.00 98.75 102 MET A CA 1
ATOM 796 C C . MET A 1 102 ? 1.423 -4.805 3.054 1.00 98.75 102 MET A C 1
ATOM 798 O O . MET A 1 102 ? 2.646 -4.809 2.917 1.00 98.75 102 MET A O 1
ATOM 802 N N . PHE A 1 103 ? 0.592 -5.371 2.183 1.00 98.94 103 PHE A N 1
ATOM 803 C CA . PHE A 1 103 ? 0.985 -5.890 0.878 1.00 98.94 103 PHE A CA 1
ATOM 804 C C . PHE A 1 103 ? 0.878 -4.792 -0.185 1.00 98.94 103 PHE A C 1
ATOM 806 O O . PHE A 1 103 ? -0.125 -4.078 -0.261 1.00 98.94 103 PHE A O 1
ATOM 813 N N . HIS A 1 104 ? 1.902 -4.649 -1.025 1.00 98.88 104 HIS A N 1
ATOM 814 C CA . HIS A 1 104 ? 1.916 -3.669 -2.110 1.00 98.88 104 HIS A CA 1
ATOM 815 C C . HIS A 1 104 ? 2.982 -3.982 -3.158 1.00 98.88 104 HIS A C 1
ATOM 817 O O . HIS A 1 104 ? 4.060 -4.465 -2.828 1.00 98.88 104 HIS A O 1
ATOM 823 N N . ASN A 1 105 ? 2.708 -3.632 -4.418 1.00 98.81 105 ASN A N 1
ATOM 824 C CA . ASN A 1 105 ? 3.734 -3.539 -5.455 1.00 98.81 105 ASN A CA 1
ATOM 825 C C . ASN A 1 105 ? 4.206 -2.086 -5.560 1.00 98.81 105 ASN A C 1
ATOM 827 O O . ASN A 1 105 ? 3.412 -1.193 -5.867 1.00 98.81 105 ASN A O 1
ATOM 831 N N . VAL A 1 106 ? 5.474 -1.830 -5.236 1.00 98.62 106 VAL A N 1
ATOM 832 C CA . VAL A 1 106 ? 6.014 -0.476 -5.051 1.00 98.62 106 VAL A CA 1
ATOM 833 C C . VAL A 1 106 ? 7.301 -0.272 -5.837 1.00 98.62 106 VAL A C 1
ATOM 835 O O . VAL A 1 106 ? 8.157 -1.150 -5.893 1.00 98.62 106 VAL A O 1
ATOM 838 N N . TRP A 1 107 ? 7.452 0.920 -6.417 1.00 98.31 107 TRP A N 1
ATOM 839 C CA . TRP A 1 107 ? 8.665 1.297 -7.137 1.00 98.31 107 TRP A CA 1
ATOM 840 C C . TRP A 1 107 ? 9.848 1.515 -6.186 1.00 98.31 107 TRP A C 1
ATOM 842 O O . TRP A 1 107 ? 10.849 0.809 -6.252 1.00 98.31 107 TRP A O 1
ATOM 852 N N . GLY A 1 108 ? 9.731 2.456 -5.250 1.00 97.06 108 GLY A N 1
ATOM 853 C CA . GLY A 1 108 ? 10.812 2.741 -4.316 1.00 97.06 108 GLY A CA 1
ATOM 854 C C . GLY A 1 108 ? 10.477 3.815 -3.293 1.00 97.06 108 GLY A C 1
ATOM 855 O O . GLY A 1 108 ? 9.466 4.516 -3.403 1.00 97.06 108 GLY A O 1
ATOM 856 N N . VAL A 1 109 ? 11.356 3.938 -2.305 1.00 96.38 109 VAL A N 1
ATOM 857 C CA . VAL A 1 109 ? 11.296 4.945 -1.240 1.00 96.38 109 VAL A CA 1
ATOM 858 C C . VAL A 1 109 ? 12.041 6.194 -1.704 1.00 96.38 109 VAL A C 1
ATOM 860 O O . VAL A 1 109 ? 13.079 6.091 -2.358 1.00 96.38 109 VAL A O 1
ATOM 863 N N . ARG A 1 110 ? 11.511 7.387 -1.407 1.00 95.44 110 ARG A N 1
ATOM 864 C CA . ARG A 1 110 ? 12.192 8.643 -1.752 1.00 95.44 110 ARG A CA 1
ATOM 865 C C . ARG A 1 110 ? 13.396 8.846 -0.840 1.00 95.44 110 ARG A C 1
ATOM 867 O O . ARG A 1 110 ? 13.233 8.867 0.379 1.00 95.44 110 ARG A O 1
ATOM 874 N N . THR A 1 111 ? 14.563 9.044 -1.435 1.00 95.31 111 THR A N 1
ATOM 875 C CA . THR A 1 111 ? 15.809 9.352 -0.727 1.00 95.31 111 THR A CA 1
ATOM 876 C C . THR A 1 111 ? 16.270 10.768 -1.059 1.00 95.31 111 THR A C 1
ATOM 878 O O . THR A 1 111 ? 15.846 11.355 -2.056 1.00 95.31 111 THR A O 1
ATOM 881 N N . ASN A 1 112 ? 17.123 11.333 -0.212 1.00 91.38 112 ASN A N 1
ATOM 882 C CA . ASN A 1 112 ? 17.853 12.565 -0.484 1.00 91.38 112 ASN A CA 1
ATOM 883 C C . ASN A 1 112 ? 19.271 12.411 0.072 1.00 91.38 112 ASN A C 1
ATOM 885 O O . ASN A 1 112 ? 19.448 12.279 1.282 1.00 91.38 112 ASN A O 1
ATOM 889 N N . ASP A 1 113 ? 20.254 12.389 -0.819 1.00 81.69 113 ASP A N 1
ATOM 890 C CA . ASP A 1 113 ? 21.677 12.186 -0.530 1.00 81.69 113 ASP A CA 1
ATOM 891 C C . ASP A 1 113 ? 22.493 13.492 -0.572 1.00 81.69 113 ASP A C 1
ATOM 893 O O . ASP A 1 113 ? 23.719 13.458 -0.604 1.00 81.69 113 ASP A O 1
ATOM 897 N N . GLY A 1 114 ? 21.823 14.649 -0.571 1.00 79.31 114 GLY A N 1
ATOM 898 C CA . GLY A 1 114 ? 22.464 15.961 -0.682 1.00 79.31 114 GLY A CA 1
ATOM 899 C C . GLY A 1 114 ? 22.710 16.426 -2.120 1.00 79.31 114 GLY A C 1
ATOM 900 O O . GLY A 1 114 ? 22.909 17.622 -2.316 1.00 79.31 114 GLY A O 1
ATOM 901 N N . ASN A 1 115 ? 22.602 15.541 -3.120 1.00 80.06 115 ASN A N 1
ATOM 902 C CA . ASN A 1 115 ? 22.770 15.876 -4.542 1.00 80.06 115 ASN A CA 1
ATOM 903 C C . ASN A 1 115 ? 21.441 15.972 -5.311 1.00 80.06 115 ASN A C 1
ATOM 905 O O . ASN A 1 115 ? 21.426 16.318 -6.491 1.00 80.06 115 ASN A O 1
ATOM 909 N N . GLY A 1 116 ? 20.315 15.682 -4.657 1.00 85.25 116 GLY A N 1
ATOM 910 C CA . GLY A 1 116 ? 18.984 15.800 -5.245 1.00 85.25 116 GLY A CA 1
ATOM 911 C C . GLY A 1 116 ? 17.993 14.781 -4.691 1.00 85.25 116 GLY A C 1
ATOM 912 O O . GLY A 1 116 ? 18.256 14.070 -3.722 1.00 85.25 116 GLY A O 1
ATOM 913 N N . GLU A 1 117 ? 16.809 14.727 -5.301 1.00 90.44 117 GLU A N 1
ATOM 914 C CA . GLU A 1 117 ? 15.814 13.702 -4.987 1.00 90.44 117 GLU A CA 1
ATOM 915 C C . GLU A 1 117 ? 16.191 12.375 -5.664 1.00 90.44 117 GLU A C 1
ATOM 917 O O . GLU A 1 117 ? 16.247 12.284 -6.889 1.00 90.44 117 GLU A O 1
ATOM 922 N N . GLY A 1 118 ? 16.396 11.330 -4.862 1.00 94.69 118 GLY A N 1
ATOM 923 C CA . GLY A 1 118 ? 16.715 9.980 -5.316 1.00 94.69 118 GLY A CA 1
ATOM 924 C C . GLY A 1 118 ? 15.613 8.960 -5.019 1.00 94.69 118 GLY A C 1
ATOM 925 O O . GLY A 1 118 ? 14.526 9.275 -4.505 1.00 94.69 118 GLY A O 1
ATOM 926 N N . ARG A 1 119 ? 15.885 7.694 -5.348 1.00 95.50 119 ARG A N 1
ATOM 927 C CA . ARG A 1 119 ? 15.027 6.555 -4.998 1.00 95.50 119 ARG A CA 1
ATOM 928 C C . ARG A 1 119 ? 15.860 5.379 -4.505 1.00 95.50 119 ARG A C 1
ATOM 930 O O . ARG A 1 119 ? 16.765 4.937 -5.203 1.00 95.50 119 ARG A O 1
ATOM 937 N N . HIS A 1 120 ? 15.478 4.809 -3.367 1.00 96.50 120 HIS A N 1
ATOM 938 C CA . HIS A 1 120 ? 15.858 3.442 -3.026 1.00 96.50 120 HIS A CA 1
ATOM 939 C C . HIS A 1 120 ? 14.846 2.484 -3.664 1.00 96.50 120 HIS A C 1
ATOM 941 O O . HIS A 1 120 ? 13.666 2.488 -3.298 1.00 96.50 120 HIS A O 1
ATOM 947 N N . ILE A 1 121 ? 15.285 1.718 -4.663 1.00 98.06 121 ILE A N 1
ATOM 948 C CA . ILE A 1 121 ? 14.404 0.875 -5.478 1.00 98.06 121 ILE A CA 1
ATOM 949 C C . ILE A 1 121 ? 14.066 -0.420 -4.739 1.00 98.06 121 ILE A C 1
ATOM 951 O O . ILE A 1 121 ? 14.940 -1.220 -4.423 1.00 98.06 121 ILE A O 1
ATOM 955 N N . ILE A 1 122 ? 12.768 -0.639 -4.524 1.00 98.38 122 ILE A N 1
ATOM 956 C CA . ILE A 1 122 ? 12.218 -1.935 -4.105 1.00 98.38 122 ILE A CA 1
ATOM 957 C C . ILE A 1 122 ? 11.768 -2.697 -5.358 1.00 98.38 122 ILE A C 1
ATOM 959 O O . ILE A 1 122 ? 12.126 -3.859 -5.544 1.00 98.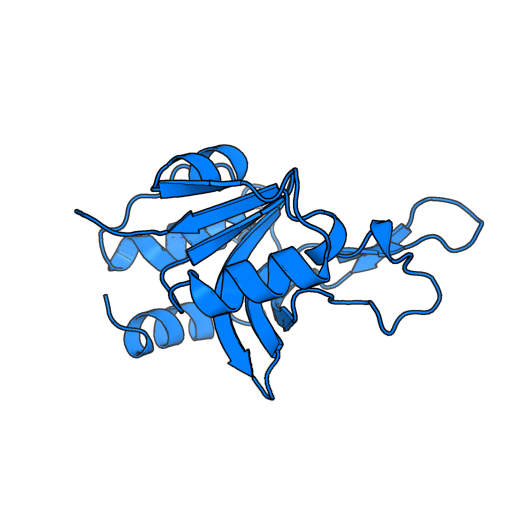38 122 ILE A O 1
ATOM 963 N N . GLY A 1 123 ? 11.018 -2.023 -6.234 1.00 98.56 123 GLY A N 1
ATOM 964 C CA . GLY A 1 123 ? 10.725 -2.450 -7.599 1.00 98.56 123 GLY A CA 1
ATOM 965 C C . GLY A 1 123 ? 9.921 -3.738 -7.727 1.00 98.56 123 GLY A C 1
ATOM 966 O O . GLY A 1 123 ? 10.054 -4.408 -8.748 1.00 98.56 123 GLY A O 1
ATOM 967 N N . ARG A 1 124 ? 9.133 -4.118 -6.714 1.00 98.81 124 ARG A N 1
ATOM 968 C CA . ARG A 1 124 ? 8.394 -5.388 -6.705 1.00 98.81 124 ARG A CA 1
ATOM 969 C C . ARG A 1 124 ? 7.262 -5.430 -5.680 1.00 98.81 124 ARG A C 1
ATOM 971 O O . ARG A 1 124 ? 7.146 -4.551 -4.821 1.00 98.81 124 ARG A O 1
ATOM 978 N N . ALA A 1 125 ? 6.461 -6.489 -5.752 1.00 98.88 125 ALA A N 1
ATOM 979 C CA . ALA A 1 125 ? 5.476 -6.852 -4.740 1.00 98.88 125 ALA A CA 1
ATOM 980 C C . ALA A 1 125 ? 6.141 -7.358 -3.450 1.00 98.88 125 ALA A C 1
ATOM 982 O O . ALA A 1 125 ? 6.934 -8.301 -3.482 1.00 98.88 125 ALA A O 1
ATOM 983 N N . VAL A 1 126 ? 5.810 -6.727 -2.323 1.00 98.88 126 VAL A N 1
ATOM 984 C CA . VAL A 1 126 ? 6.378 -6.992 -0.992 1.00 98.88 126 VAL A CA 1
ATOM 985 C C . VAL A 1 126 ? 5.319 -6.866 0.101 1.00 98.88 126 VAL A C 1
ATOM 987 O O . VAL A 1 126 ? 4.281 -6.225 -0.083 1.00 98.88 126 VAL A O 1
ATOM 990 N N . VAL A 1 127 ? 5.628 -7.443 1.263 1.00 98.81 127 VAL A N 1
ATOM 991 C CA . VAL A 1 127 ? 5.013 -7.080 2.542 1.00 98.81 127 VAL A CA 1
ATOM 992 C C . VAL A 1 127 ? 5.989 -6.203 3.314 1.00 98.81 127 VAL A C 1
ATOM 994 O O . VAL A 1 127 ? 7.152 -6.572 3.468 1.00 98.81 127 VAL A O 1
ATOM 997 N N . THR A 1 128 ? 5.527 -5.056 3.803 1.00 98.69 128 THR A N 1
ATOM 998 C CA . THR A 1 128 ? 6.331 -4.154 4.641 1.00 98.69 128 THR A CA 1
ATOM 999 C C . THR A 1 128 ? 5.501 -3.601 5.803 1.00 98.69 128 THR A C 1
ATOM 1001 O O . THR A 1 128 ? 4.281 -3.773 5.834 1.00 98.69 128 THR A O 1
ATOM 1004 N N . SER A 1 129 ? 6.155 -2.957 6.776 1.00 98.25 129 SER A N 1
ATOM 1005 C CA . SER A 1 129 ? 5.473 -2.071 7.733 1.00 98.25 129 SER A CA 1
ATOM 1006 C C . SER A 1 129 ? 4.923 -0.829 7.016 1.00 98.25 129 SER A C 1
ATOM 1008 O O . SER A 1 129 ? 5.137 -0.645 5.822 1.00 98.25 129 SER A O 1
ATOM 1010 N N . LEU A 1 130 ? 4.287 0.103 7.727 1.00 98.12 130 LEU A N 1
ATOM 1011 C CA . LEU A 1 130 ? 3.885 1.393 7.137 1.00 98.12 130 LEU A CA 1
ATOM 1012 C C . LEU A 1 130 ? 5.064 2.341 6.837 1.00 98.12 130 LEU A C 1
ATOM 1014 O O . LEU A 1 130 ? 4.854 3.461 6.364 1.00 98.12 130 LEU A O 1
ATOM 1018 N N . GLN A 1 131 ? 6.301 1.930 7.124 1.00 97.25 131 GLN A N 1
ATOM 1019 C CA . GLN A 1 131 ? 7.489 2.780 7.064 1.00 97.25 131 GLN A CA 1
ATOM 1020 C C . GLN A 1 131 ? 8.691 2.083 6.389 1.00 97.25 131 GLN A C 1
ATOM 1022 O O . GLN A 1 131 ? 9.777 2.061 6.965 1.00 97.25 131 GLN A 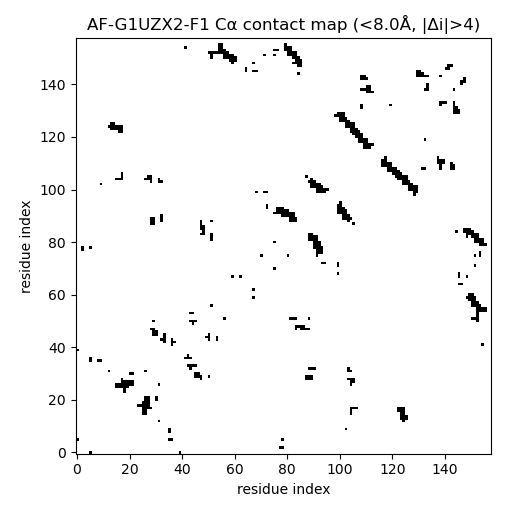O 1
ATOM 1027 N N . PRO A 1 132 ? 8.551 1.508 5.176 1.00 97.38 132 PRO A N 1
ATOM 1028 C CA . PRO A 1 132 ? 9.692 0.900 4.498 1.00 97.38 132 PRO A CA 1
ATOM 1029 C C . PRO A 1 132 ? 10.771 1.949 4.202 1.00 97.38 132 PRO A C 1
ATOM 1031 O O . PRO A 1 132 ? 10.458 3.037 3.704 1.00 97.38 132 PRO A O 1
ATOM 1034 N N . GLY A 1 133 ? 12.031 1.614 4.483 1.00 96.38 133 GLY A N 1
ATOM 1035 C CA . GLY A 1 133 ? 13.179 2.494 4.280 1.00 96.38 133 GLY A CA 1
ATOM 1036 C C . GLY A 1 133 ? 13.466 3.448 5.441 1.00 96.38 133 GLY A C 1
ATOM 1037 O O . GLY A 1 133 ? 14.362 4.273 5.303 1.00 96.38 133 GLY A O 1
ATOM 1038 N N . ALA A 1 134 ? 12.751 3.366 6.570 1.00 96.88 134 ALA A N 1
ATOM 1039 C CA . ALA A 1 134 ? 13.060 4.151 7.773 1.00 96.88 134 ALA A CA 1
ATOM 1040 C C . ALA A 1 134 ? 14.447 3.832 8.361 1.00 96.88 134 ALA A C 1
ATOM 1042 O O . ALA A 1 134 ? 15.034 4.654 9.060 1.00 96.88 134 ALA A O 1
ATOM 1043 N N . GLU A 1 135 ? 14.973 2.650 8.056 1.00 96.19 135 GLU A N 1
ATOM 1044 C CA . GLU A 1 135 ? 16.319 2.194 8.382 1.00 96.19 135 GLU A CA 1
ATOM 1045 C C . GLU A 1 135 ? 17.421 2.852 7.532 1.00 96.19 135 GLU A C 1
ATOM 1047 O O . GLU A 1 135 ? 18.601 2.747 7.866 1.00 96.19 135 GLU A O 1
ATOM 1052 N N . LEU A 1 136 ? 17.066 3.516 6.427 1.00 96.12 136 LEU A N 1
ATOM 1053 C CA . LEU A 1 136 ? 18.033 4.099 5.502 1.00 96.12 136 LEU A CA 1
ATOM 1054 C C . LEU A 1 136 ? 18.427 5.519 5.943 1.00 96.12 136 LEU A C 1
ATOM 1056 O O . LEU A 1 136 ? 17.553 6.360 6.165 1.00 96.12 136 LEU A O 1
ATOM 1060 N N . PRO A 1 137 ? 19.731 5.852 5.980 1.00 94.38 137 PRO A N 1
ATOM 1061 C CA . PRO A 1 137 ? 20.210 7.133 6.512 1.00 94.38 137 PRO A CA 1
ATOM 1062 C C . PRO A 1 137 ? 19.801 8.344 5.661 1.00 94.38 137 PRO A C 1
ATOM 1064 O O . PRO A 1 137 ? 19.781 9.472 6.144 1.00 94.38 137 PRO A O 1
ATOM 1067 N N . ASN A 1 138 ? 19.474 8.122 4.389 1.00 95.06 138 ASN A N 1
ATOM 1068 C CA . ASN A 1 138 ? 19.097 9.153 3.425 1.00 95.06 138 ASN A CA 1
ATOM 1069 C C . ASN A 1 138 ? 17.577 9.233 3.185 1.00 95.06 138 ASN A C 1
ATOM 1071 O O . ASN A 1 138 ? 17.137 9.902 2.245 1.00 95.06 138 ASN A O 1
ATOM 1075 N N . VAL A 1 139 ? 16.759 8.569 4.009 1.00 96.12 139 VAL A N 1
ATOM 1076 C CA . VAL A 1 139 ? 15.294 8.682 3.970 1.00 96.12 139 VAL A CA 1
ATOM 1077 C C . VAL A 1 139 ? 14.827 9.588 5.101 1.00 96.12 139 VAL A C 1
ATOM 1079 O O . VAL A 1 139 ? 14.995 9.305 6.282 1.00 96.12 139 VAL A O 1
ATOM 1082 N N . ARG A 1 140 ? 14.190 10.700 4.733 1.00 93.50 140 ARG A N 1
ATOM 1083 C CA . ARG A 1 140 ? 13.602 11.625 5.705 1.00 93.50 140 ARG A CA 1
ATOM 1084 C C . ARG A 1 140 ? 12.229 11.135 6.172 1.00 93.50 140 ARG A C 1
ATOM 1086 O O . ARG A 1 140 ? 11.483 10.542 5.390 1.00 93.50 140 ARG A O 1
ATOM 1093 N N . ARG A 1 141 ? 11.853 11.421 7.424 1.00 92.81 141 ARG A N 1
ATOM 1094 C CA . ARG A 1 141 ? 10.592 10.940 8.028 1.00 92.81 141 ARG A CA 1
ATOM 1095 C C . ARG A 1 141 ? 9.351 11.379 7.250 1.00 92.81 141 ARG A C 1
ATOM 1097 O O . ARG A 1 141 ? 8.403 10.609 7.120 1.00 92.81 141 ARG A O 1
ATOM 1104 N N . GLU A 1 142 ? 9.353 12.581 6.687 1.00 92.88 142 GLU A N 1
ATOM 1105 C CA . GLU A 1 142 ? 8.268 13.122 5.863 1.00 92.88 142 GLU A CA 1
ATOM 1106 C C . GLU A 1 142 ? 8.067 12.367 4.538 1.00 92.88 142 GLU A C 1
ATOM 1108 O O . GLU A 1 142 ? 6.989 12.426 3.946 1.00 92.88 142 GLU A O 1
ATOM 1113 N N . ASN A 1 143 ? 9.080 11.622 4.083 1.00 93.25 143 ASN A N 1
ATOM 1114 C CA . ASN A 1 143 ? 9.014 10.821 2.864 1.00 93.25 143 ASN A CA 1
ATOM 1115 C C . ASN A 1 143 ? 8.451 9.414 3.089 1.00 93.25 143 ASN A C 1
ATOM 1117 O O . ASN A 1 143 ? 8.057 8.769 2.109 1.00 93.25 143 ASN A O 1
ATOM 1121 N N . LEU A 1 144 ? 8.385 8.956 4.344 1.00 96.06 144 LEU A N 1
ATOM 1122 C CA . LEU A 1 144 ? 7.841 7.649 4.706 1.00 96.06 144 LEU A CA 1
ATOM 1123 C C . LEU A 1 144 ? 6.357 7.549 4.345 1.00 96.06 144 LEU A C 1
ATOM 1125 O O . LEU A 1 144 ? 5.617 8.538 4.344 1.00 96.06 144 LEU A O 1
ATOM 1129 N N . ILE A 1 145 ? 5.917 6.324 4.053 1.00 97.19 145 ILE A N 1
ATOM 1130 C CA . ILE A 1 145 ? 4.531 6.052 3.663 1.00 97.19 145 ILE A CA 1
ATOM 1131 C C . ILE A 1 145 ? 3.569 6.519 4.757 1.00 97.19 145 ILE A C 1
ATOM 1133 O O . ILE A 1 145 ? 2.669 7.297 4.446 1.00 97.19 145 ILE A O 1
ATOM 1137 N N . LEU A 1 146 ? 3.797 6.148 6.022 1.00 97.44 146 LEU A N 1
ATOM 1138 C CA . LEU A 1 146 ? 2.948 6.548 7.149 1.00 97.44 146 LEU A CA 1
ATOM 1139 C C . LEU A 1 146 ? 2.704 8.064 7.220 1.00 97.44 146 LEU A C 1
ATOM 1141 O O . LEU A 1 146 ? 1.562 8.524 7.319 1.00 97.44 146 LEU A O 1
ATOM 1145 N N . SER A 1 147 ? 3.773 8.855 7.118 1.00 95.88 147 SER A N 1
ATOM 1146 C CA . SER A 1 147 ? 3.701 10.320 7.156 1.00 95.88 147 SER A CA 1
ATOM 1147 C C . SER A 1 147 ? 2.801 10.869 6.048 1.00 95.88 147 SER A C 1
ATOM 1149 O O . SER A 1 147 ? 2.069 11.837 6.256 1.00 95.88 147 SER A O 1
ATOM 1151 N N . ARG A 1 148 ? 2.787 10.201 4.892 1.00 96.50 148 ARG A N 1
ATOM 1152 C CA . ARG A 1 148 ? 2.092 10.631 3.675 1.00 96.50 148 ARG A CA 1
ATOM 1153 C C . ARG A 1 148 ? 0.724 9.986 3.460 1.00 96.50 148 ARG A C 1
ATOM 1155 O O . ARG A 1 148 ? 0.015 10.432 2.558 1.00 96.50 148 ARG A O 1
ATOM 1162 N N . LEU A 1 149 ? 0.343 8.974 4.246 1.00 97.88 149 LEU A N 1
ATOM 1163 C CA . LEU A 1 149 ? -0.992 8.373 4.184 1.00 97.88 149 LEU A CA 1
ATOM 1164 C C . LEU A 1 149 ? -2.061 9.452 4.381 1.00 97.88 149 LEU A C 1
ATOM 1166 O O . LEU A 1 149 ? -1.986 10.252 5.317 1.00 97.88 149 LEU A O 1
ATOM 1170 N N . GLN A 1 150 ? -3.037 9.469 3.478 1.00 98.12 150 GLN A N 1
ATOM 1171 C CA . GLN A 1 150 ? -4.134 10.437 3.459 1.00 98.12 150 GLN A CA 1
ATOM 1172 C C . GLN A 1 150 ? -5.459 9.823 3.914 1.00 98.12 150 GLN A C 1
ATOM 1174 O O . GLN A 1 150 ? -6.359 10.560 4.309 1.00 98.12 150 GLN A O 1
ATOM 1179 N N . GLY A 1 151 ? -5.575 8.498 3.890 1.00 98.25 151 GLY A N 1
ATOM 1180 C CA . GLY A 1 151 ? -6.732 7.788 4.411 1.00 98.25 151 GLY A CA 1
ATOM 1181 C C . GLY A 1 151 ? -6.675 6.297 4.120 1.00 98.25 151 GLY A C 1
ATOM 1182 O O . GLY A 1 151 ? -5.713 5.802 3.518 1.00 98.25 151 GLY A O 1
ATOM 1183 N N . MET A 1 152 ? -7.736 5.608 4.514 1.00 98.31 152 MET A N 1
ATOM 1184 C CA . MET A 1 152 ? -7.971 4.208 4.188 1.00 98.31 152 MET A CA 1
ATOM 1185 C C . MET A 1 152 ? -9.370 3.991 3.619 1.00 98.31 152 MET A C 1
ATOM 1187 O O . MET A 1 152 ? -10.261 4.808 3.833 1.00 98.31 152 MET A O 1
ATOM 1191 N N . SER A 1 153 ? -9.550 2.904 2.877 1.00 98.06 153 SER 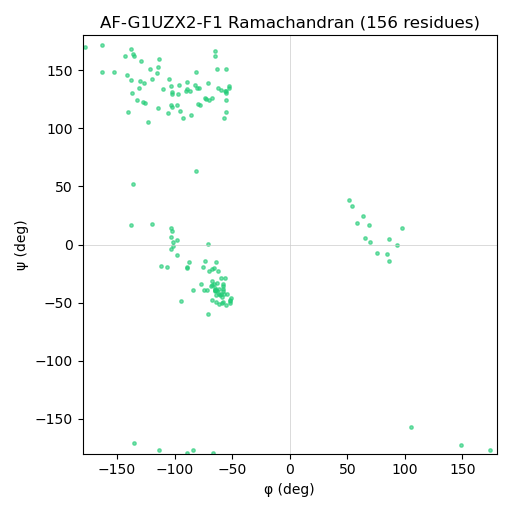A N 1
ATOM 1192 C CA . SER A 1 153 ? -10.821 2.513 2.270 1.00 98.06 153 SER A CA 1
ATOM 1193 C C . SER A 1 153 ? -11.169 1.089 2.681 1.00 98.06 153 SER A C 1
ATOM 1195 O O . SER A 1 153 ? -10.364 0.184 2.455 1.00 98.06 153 SER A O 1
ATOM 1197 N N . ILE A 1 154 ? -12.326 0.886 3.308 1.00 97.25 154 ILE A N 1
ATOM 1198 C CA . ILE A 1 154 ? -12.756 -0.425 3.809 1.00 97.25 154 ILE A CA 1
ATOM 1199 C C . ILE A 1 154 ? -13.699 -1.075 2.790 1.00 97.25 154 ILE A C 1
ATOM 1201 O O . ILE A 1 154 ? -14.763 -0.543 2.487 1.00 97.25 154 ILE A O 1
ATOM 1205 N N . LEU A 1 155 ? -13.312 -2.246 2.282 1.00 94.44 155 LEU A N 1
ATOM 1206 C CA . LEU A 1 155 ? -14.020 -3.036 1.270 1.00 94.44 155 LEU A CA 1
ATOM 1207 C C . LEU A 1 155 ? -15.147 -3.866 1.911 1.00 94.44 155 LEU A C 1
ATOM 1209 O O . LEU A 1 155 ? -15.086 -5.098 1.942 1.00 94.44 155 LEU A O 1
ATOM 1213 N N . ARG A 1 156 ? -16.149 -3.200 2.489 1.00 80.00 156 ARG A N 1
ATOM 1214 C CA . ARG A 1 156 ? -17.348 -3.843 3.045 1.00 80.00 156 ARG A CA 1
ATOM 1215 C C . ARG A 1 156 ? -18.563 -3.525 2.180 1.00 80.00 156 ARG A C 1
ATOM 1217 O O . ARG A 1 156 ? -18.774 -2.372 1.821 1.00 80.00 156 ARG A O 1
ATOM 1224 N N . TYR A 1 157 ? -19.344 -4.557 1.874 1.00 61.97 157 TYR A N 1
ATOM 1225 C CA . TYR A 1 157 ? -20.747 -4.382 1.513 1.00 61.97 157 TYR A CA 1
ATOM 1226 C C . TYR A 1 157 ? -21.519 -4.168 2.818 1.00 61.97 157 TYR A C 1
ATOM 1228 O O . TYR A 1 157 ? -21.235 -4.867 3.796 1.00 61.97 157 TYR A O 1
ATOM 1236 N N . GLU A 1 158 ? -22.408 -3.178 2.843 1.00 56.53 158 GLU A N 1
ATOM 1237 C CA . GLU A 1 158 ? -23.417 -3.052 3.904 1.00 56.53 158 GLU A CA 1
ATOM 1238 C C . GLU A 1 158 ? -24.413 -4.216 3.851 1.00 56.53 158 GLU A C 1
ATOM 1240 O O . GLU A 1 158 ? -24.707 -4.693 2.727 1.00 56.53 158 GLU A O 1
#

Radius of gyration: 14.96 Å; Cα contacts (8 Å, |Δi|>4): 322; chains: 1; bounding box: 46×34×37 Å

Solvent-accessible surface area (backbone atoms only — not comparable to full-atom values): 8604 Å² total; per-residue (Å²): 132,51,64,67,61,50,48,57,53,47,58,75,43,52,64,42,51,45,8,74,94,34,44,93,82,31,32,24,26,31,48,44,52,29,63,64,31,47,88,66,75,46,87,54,55,76,46,41,76,50,38,38,63,71,40,59,62,48,79,29,84,87,47,53,61,68,50,45,53,49,49,48,67,76,72,48,43,57,71,35,19,37,41,30,30,96,94,43,33,31,36,32,62,40,68,59,98,90,38,57,29,31,42,36,26,38,56,55,40,53,28,46,82,84,86,49,87,47,65,50,75,67,38,18,23,45,76,40,53,55,48,65,57,70,88,40,94,39,37,54,71,75,59,25,52,49,61,48,41,44,29,34,15,40,72,68,84,133